Protein AF-A0A0D1KNA6-F1 (afdb_mon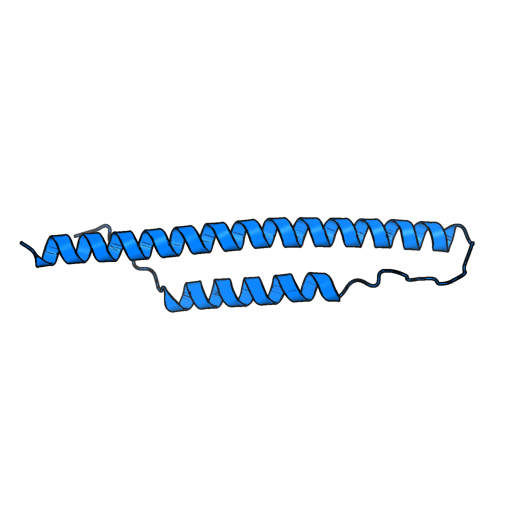omer)

Radius of gyration: 22.42 Å; Cα contacts (8 Å, |Δi|>4): 29; chains: 1; bounding box: 57×16×65 Å

InterPro domains:
  IPR046318 Protein of unknown function DUF5344 [PF17279] (3-88)

Nearest PDB structures (foldseek):
  8iyj-assembly1_T5  TM=5.783E-01  e=4.210E+00  Mus musculus

Foldseek 3Di:
DPDDPDDPLVVVVVVLVVLVVVLVVLLVPQDQQPDDPDPDVVNVVVNVVSVVVNVVSVVVSVVSVVVSVVVVVVSVVSVVVVVVVVVVVVVD

pLDDT: mean 77.2, std 11.53, range [41.0, 89.94]

Solvent-accessible surface area (backbone atoms only — not comparable to full-atom values): 5536 Å² total; per-residue (Å²): 143,88,82,79,85,87,72,64,59,72,61,49,54,52,52,50,51,53,50,55,57,53,45,58,52,62,72,72,71,62,77,89,74,91,64,86,93,54,86,50,71,67,49,51,51,50,50,53,49,46,52,51,50,50,54,48,50,52,52,50,39,52,53,51,51,52,51,50,53,53,50,53,50,51,53,50,54,51,52,54,49,50,53,53,51,50,55,60,61,75,76,108

Structure (mmCIF, N/CA/C/O backbone):
data_AF-A0A0D1KNA6-F1
#
_entry.id   AF-A0A0D1KNA6-F1
#
loop_
_atom_site.group_PDB
_atom_site.id
_atom_site.type_symbol
_atom_site.label_atom_id
_atom_site.label_alt_id
_atom_site.label_comp_id
_atom_site.label_asym_id
_atom_site.label_entity_id
_atom_site.label_seq_id
_atom_site.pdbx_PDB_ins_code
_atom_site.Cartn_x
_atom_site.Cartn_y
_atom_site.Cartn_z
_atom_site.occupancy
_atom_site.B_iso_or_equiv
_atom_site.auth_seq_id
_atom_site.auth_comp_id
_atom_site.auth_asym_id
_atom_site.auth_atom_id
_atom_site.pdbx_PDB_model_num
ATOM 1 N N . MET A 1 1 ? -33.778 4.600 20.160 1.00 41.00 1 MET A N 1
ATOM 2 C CA . MET A 1 1 ? -32.559 3.776 20.016 1.00 41.00 1 MET A CA 1
ATOM 3 C C . MET A 1 1 ? -32.375 3.503 18.527 1.00 41.00 1 MET A C 1
ATOM 5 O O . MET A 1 1 ? -32.962 2.554 18.036 1.00 41.00 1 MET A O 1
ATOM 9 N N . GLY A 1 2 ? -31.746 4.412 17.773 1.00 45.81 2 GLY A N 1
ATOM 10 C CA . GLY A 1 2 ? -31.871 4.408 16.302 1.00 45.81 2 GLY A CA 1
ATOM 11 C C . GLY A 1 2 ? -30.626 4.758 15.491 1.00 45.81 2 GLY A C 1
ATOM 12 O O . GLY A 1 2 ? -30.700 4.663 14.278 1.00 45.81 2 GLY A O 1
ATOM 13 N N . ASN A 1 3 ? -29.498 5.115 16.116 1.00 44.22 3 ASN A N 1
ATOM 14 C CA . ASN A 1 3 ? -28.297 5.568 15.401 1.00 44.22 3 ASN A CA 1
ATOM 15 C C . ASN A 1 3 ? -27.012 4.950 15.986 1.00 44.22 3 ASN A C 1
ATOM 17 O O . ASN A 1 3 ? -26.053 5.665 16.254 1.00 44.22 3 ASN A O 1
ATOM 21 N N . GLU A 1 4 ? -26.989 3.639 16.233 1.00 54.09 4 GLU A N 1
ATOM 22 C CA . GLU A 1 4 ? -25.718 2.946 16.486 1.00 54.09 4 GLU A CA 1
ATOM 23 C C . GLU A 1 4 ? -25.061 2.613 15.149 1.00 54.09 4 GLU A C 1
ATOM 25 O O . GLU A 1 4 ? -25.643 1.927 14.303 1.00 54.09 4 GLU A O 1
ATOM 30 N N . ILE A 1 5 ? -23.841 3.106 14.954 1.00 58.12 5 ILE A N 1
ATOM 31 C CA . ILE A 1 5 ? -23.001 2.702 13.833 1.00 58.12 5 ILE A CA 1
ATOM 32 C C . ILE A 1 5 ? -22.495 1.294 14.154 1.00 58.12 5 ILE A C 1
ATOM 34 O O . ILE A 1 5 ? -21.543 1.123 14.907 1.00 58.12 5 ILE A O 1
ATOM 38 N N . LYS A 1 6 ? -23.152 0.272 13.599 1.00 65.38 6 LYS A N 1
A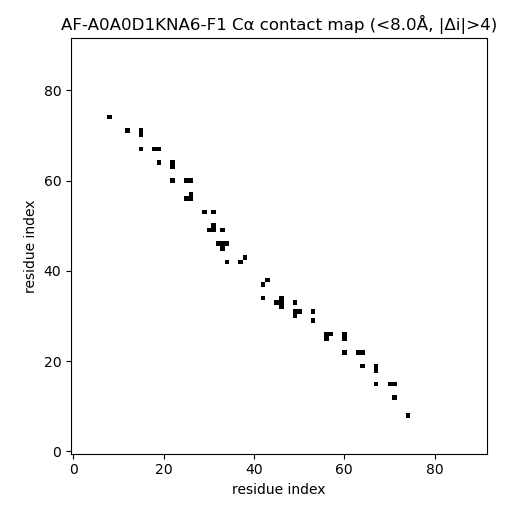TOM 39 C CA . LYS A 1 6 ? -22.673 -1.111 13.679 1.00 65.38 6 LYS A CA 1
ATOM 40 C C . LYS A 1 6 ? -21.511 -1.279 12.711 1.00 65.38 6 LYS A C 1
ATOM 42 O O . LYS A 1 6 ? -21.709 -1.239 11.499 1.00 65.38 6 LYS A O 1
ATOM 47 N N . PHE A 1 7 ? -20.312 -1.449 13.248 1.00 68.75 7 PHE A N 1
ATOM 48 C CA . PHE A 1 7 ? -19.098 -1.613 12.464 1.00 68.75 7 PHE A CA 1
ATOM 49 C C . PHE A 1 7 ? -18.404 -2.9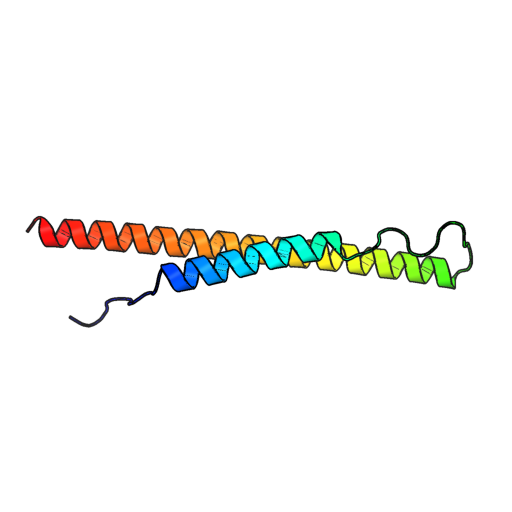20 12.841 1.00 68.75 7 PHE A C 1
ATOM 51 O O . PHE A 1 7 ? -18.144 -3.165 14.018 1.00 68.75 7 PHE A O 1
ATOM 58 N N . ASP A 1 8 ? -18.097 -3.756 11.849 1.00 77.62 8 ASP A N 1
ATOM 59 C CA . ASP A 1 8 ? -17.267 -4.946 12.046 1.00 77.62 8 ASP A CA 1
ATOM 60 C C . ASP A 1 8 ? -15.789 -4.523 12.035 1.00 77.62 8 ASP A C 1
ATOM 62 O O . ASP A 1 8 ? -15.138 -4.423 10.992 1.00 77.62 8 ASP A O 1
ATOM 66 N N . LEU A 1 9 ? -15.283 -4.188 13.225 1.00 73.31 9 LEU A N 1
ATOM 67 C CA . LEU A 1 9 ? -13.896 -3.768 13.435 1.00 73.31 9 LEU A CA 1
ATOM 68 C C . LEU A 1 9 ? -12.884 -4.803 12.905 1.00 73.31 9 LEU A C 1
ATOM 70 O O . LEU A 1 9 ? -12.005 -4.405 12.133 1.00 73.31 9 LEU A O 1
ATOM 74 N N . PRO A 1 10 ? -13.008 -6.109 13.228 1.00 78.25 10 PRO A N 1
ATOM 75 C CA . PRO A 1 10 ? -12.146 -7.144 12.660 1.00 78.25 10 PRO A CA 1
ATOM 76 C C . PRO A 1 10 ? -12.125 -7.176 11.129 1.00 78.25 10 PRO A C 1
ATOM 78 O O . PRO A 1 10 ? -11.057 -7.341 10.527 1.00 78.25 10 PRO A O 1
ATOM 81 N N . GLU A 1 11 ? -13.282 -7.038 10.476 1.00 83.06 11 GLU A N 1
ATOM 82 C CA . GLU A 1 11 ? -13.351 -7.063 9.014 1.00 83.06 11 GLU A CA 1
ATOM 83 C C . GLU A 1 11 ? -12.621 -5.864 8.395 1.00 83.06 11 GLU A C 1
ATOM 85 O O . GLU A 1 11 ? -11.865 -6.027 7.426 1.00 83.06 11 GLU A O 1
ATOM 90 N N . VAL A 1 12 ? -12.763 -4.675 8.985 1.00 83.56 12 VAL A N 1
ATOM 91 C CA . VAL A 1 12 ? -12.079 -3.483 8.477 1.00 83.56 12 VAL A CA 1
ATOM 92 C C . VAL A 1 12 ? -10.582 -3.499 8.762 1.00 83.56 12 VAL A C 1
ATOM 94 O O . VAL A 1 12 ? -9.803 -3.194 7.857 1.00 83.56 12 VAL A O 1
ATOM 97 N N . GLU A 1 13 ? -10.139 -3.928 9.942 1.00 8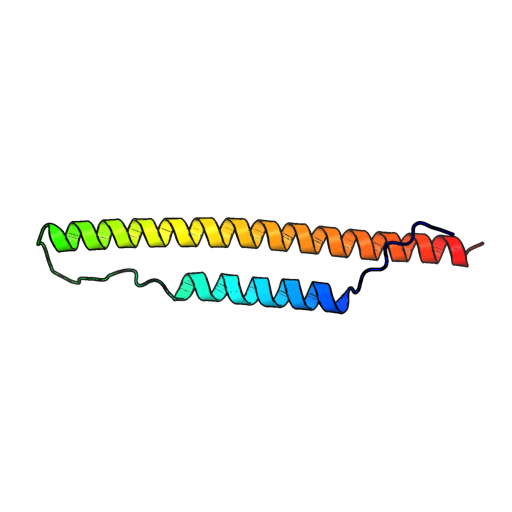2.00 13 GLU A N 1
ATOM 98 C CA . GLU A 1 13 ? -8.706 -4.104 10.225 1.00 82.00 13 GLU A CA 1
ATOM 99 C C . GLU A 1 13 ? -8.058 -5.100 9.251 1.00 82.00 13 GLU A C 1
ATOM 101 O O . GLU A 1 13 ? -6.956 -4.871 8.733 1.00 82.00 13 GLU A O 1
ATOM 106 N N . LYS A 1 14 ? -8.775 -6.177 8.912 1.00 86.88 14 LYS A N 1
ATOM 107 C CA . LYS A 1 14 ? -8.335 -7.154 7.910 1.00 86.88 14 LYS A CA 1
ATOM 108 C C . LYS A 1 14 ? -8.254 -6.541 6.511 1.00 86.88 14 LYS A C 1
ATOM 110 O O . LYS A 1 14 ? -7.296 -6.819 5.784 1.00 86.88 14 LYS A O 1
ATOM 115 N N . ALA A 1 15 ? -9.228 -5.722 6.115 1.00 86.50 15 ALA A N 1
ATOM 116 C CA . ALA A 1 15 ? -9.218 -5.029 4.826 1.00 86.50 15 ALA A CA 1
ATOM 117 C C . ALA A 1 15 ? -8.060 -4.020 4.727 1.00 86.50 15 ALA A C 1
ATOM 119 O O . ALA A 1 15 ? -7.328 -4.017 3.735 1.00 86.50 15 ALA A O 1
ATOM 120 N N . ILE A 1 16 ? -7.831 -3.237 5.782 1.00 85.75 16 ILE A N 1
ATOM 121 C CA . ILE A 1 16 ? -6.709 -2.296 5.902 1.00 85.75 16 ILE A CA 1
ATOM 122 C C . ILE A 1 16 ? -5.367 -3.034 5.806 1.00 85.75 16 ILE A C 1
ATOM 124 O O . ILE A 1 16 ? -4.481 -2.616 5.059 1.00 85.75 16 ILE A O 1
ATOM 128 N N . THR A 1 17 ? -5.225 -4.168 6.496 1.00 85.88 17 THR A N 1
ATOM 129 C CA . THR A 1 17 ? -3.999 -4.984 6.457 1.00 85.88 17 THR A CA 1
ATOM 130 C C . THR A 1 17 ? -3.722 -5.520 5.051 1.00 85.88 17 THR A C 1
ATOM 132 O O . THR A 1 17 ? -2.591 -5.455 4.569 1.00 85.88 17 THR A O 1
ATOM 135 N N . LYS A 1 18 ? -4.754 -5.993 4.338 1.00 87.62 18 LYS A N 1
ATOM 136 C CA . LYS A 1 18 ? -4.614 -6.406 2.930 1.00 87.62 18 LYS A CA 1
ATOM 137 C C . LYS A 1 18 ? -4.149 -5.253 2.037 1.00 87.62 18 LYS A C 1
ATOM 139 O O . LYS A 1 18 ? -3.303 -5.470 1.171 1.00 87.62 18 LYS A O 1
ATOM 144 N N . LEU A 1 19 ? -4.675 -4.046 2.252 1.00 84.12 19 LEU A N 1
ATOM 145 C CA . LEU A 1 19 ? -4.279 -2.854 1.499 1.00 84.12 19 LEU A CA 1
ATOM 146 C C . LEU A 1 19 ? -2.819 -2.459 1.767 1.00 84.12 19 LEU A C 1
ATOM 148 O O . LEU A 1 19 ? -2.107 -2.146 0.815 1.00 84.12 19 LEU A O 1
ATOM 152 N N . LYS A 1 20 ? -2.350 -2.544 3.021 1.00 83.38 20 LYS A N 1
ATOM 153 C CA . LYS A 1 20 ? -0.933 -2.329 3.376 1.00 83.38 20 LYS A CA 1
ATOM 154 C C . LYS A 1 20 ? -0.004 -3.315 2.673 1.00 83.38 20 LYS A C 1
ATOM 156 O O . LYS A 1 20 ? 0.987 -2.919 2.073 1.00 83.38 20 LYS A O 1
ATOM 161 N N . ASN A 1 21 ? -0.355 -4.597 2.682 1.00 84.62 21 ASN A N 1
ATOM 162 C CA . ASN A 1 21 ? 0.468 -5.609 2.022 1.00 84.62 21 ASN A CA 1
ATOM 163 C C . ASN A 1 21 ? 0.524 -5.381 0.500 1.00 84.62 21 ASN A C 1
ATOM 165 O O . ASN A 1 21 ? 1.568 -5.558 -0.123 1.00 84.62 21 ASN A O 1
ATOM 169 N N . ALA A 1 22 ? -0.581 -4.938 -0.111 1.00 79.88 22 ALA A N 1
ATOM 170 C CA . ALA A 1 22 ? -0.619 -4.627 -1.537 1.00 79.88 22 ALA A CA 1
ATOM 171 C C . ALA A 1 22 ? 0.263 -3.420 -1.911 1.00 79.88 22 ALA A C 1
ATOM 173 O O . ALA A 1 22 ? 0.893 -3.436 -2.971 1.00 79.88 22 ALA A O 1
ATOM 174 N N . THR A 1 23 ? 0.352 -2.385 -1.064 1.00 76.00 23 THR A N 1
ATOM 175 C CA . THR A 1 23 ? 1.204 -1.214 -1.342 1.00 76.00 23 THR A CA 1
ATOM 176 C C . THR A 1 23 ? 2.696 -1.522 -1.267 1.00 76.00 23 THR A C 1
ATOM 178 O O . THR A 1 23 ? 3.470 -0.915 -2.012 1.00 76.00 23 THR A O 1
ATOM 181 N N . GLU A 1 24 ? 3.116 -2.468 -0.426 1.00 76.50 24 GLU A N 1
ATOM 182 C CA . GLU A 1 24 ? 4.515 -2.913 -0.357 1.00 76.50 24 GLU A CA 1
ATOM 183 C C . GLU A 1 24 ? 4.954 -3.646 -1.632 1.00 76.50 24 GLU A C 1
ATOM 185 O O . GLU A 1 24 ? 6.039 -3.383 -2.154 1.00 76.50 24 GLU A O 1
ATOM 190 N N . VAL A 1 25 ? 4.082 -4.484 -2.201 1.00 71.94 25 VAL A N 1
ATOM 191 C CA . VAL A 1 25 ? 4.361 -5.238 -3.438 1.00 71.94 25 VAL A CA 1
ATOM 192 C C . VAL A 1 25 ? 4.563 -4.314 -4.645 1.00 71.94 25 VAL A C 1
ATOM 194 O O . VAL A 1 25 ? 5.434 -4.570 -5.481 1.00 71.94 25 VAL A O 1
ATOM 197 N N . ILE A 1 26 ? 3.822 -3.200 -4.721 1.00 69.56 26 ILE A N 1
ATOM 198 C CA . ILE A 1 26 ? 3.937 -2.226 -5.823 1.00 69.56 26 ILE A CA 1
ATOM 199 C C . ILE A 1 26 ? 5.369 -1.681 -5.938 1.00 69.56 26 ILE A C 1
ATOM 201 O O . ILE A 1 26 ? 5.875 -1.546 -7.052 1.00 69.56 26 ILE A O 1
ATOM 205 N N . LYS A 1 27 ? 6.055 -1.435 -4.812 1.00 63.91 27 LYS A N 1
ATOM 206 C CA . LYS A 1 27 ? 7.426 -0.892 -4.805 1.00 63.91 27 LYS A CA 1
ATOM 207 C C . LYS A 1 27 ? 8.480 -1.849 -5.370 1.00 63.91 27 LYS A C 1
ATOM 209 O O . LYS A 1 27 ? 9.475 -1.382 -5.907 1.00 63.91 27 LYS A O 1
ATOM 214 N N . VAL A 1 28 ? 8.287 -3.162 -5.236 1.00 61.47 28 VAL A N 1
ATOM 215 C CA . VAL A 1 28 ? 9.301 -4.177 -5.592 1.00 61.47 28 VAL A CA 1
ATOM 216 C C . VAL A 1 28 ? 9.219 -4.582 -7.070 1.00 61.47 28 VAL A C 1
ATOM 218 O O . VAL A 1 28 ? 10.186 -5.078 -7.639 1.00 61.47 28 VAL A O 1
ATOM 221 N N . SER A 1 29 ? 8.068 -4.366 -7.710 1.00 66.56 29 SER A N 1
ATOM 222 C CA . SER A 1 29 ? 7.756 -4.950 -9.022 1.00 66.56 29 SER A CA 1
ATOM 223 C C . SER A 1 29 ? 8.328 -4.221 -10.242 1.00 66.56 29 SER A C 1
ATOM 225 O O . SER A 1 29 ? 8.298 -4.787 -11.335 1.00 66.56 29 SER A O 1
ATOM 227 N N . ILE A 1 30 ? 8.832 -2.990 -10.099 1.00 65.25 30 ILE A N 1
ATOM 228 C CA . ILE A 1 30 ? 9.250 -2.195 -11.259 1.00 65.25 30 ILE A CA 1
ATOM 229 C C . ILE A 1 30 ? 10.778 -2.227 -11.407 1.00 65.25 30 ILE A C 1
ATOM 231 O O . ILE A 1 30 ? 11.491 -1.733 -10.531 1.00 65.25 30 ILE A O 1
ATOM 235 N N . PRO A 1 31 ? 11.306 -2.779 -12.515 1.00 67.81 31 PRO A N 1
ATOM 236 C CA . PRO A 1 31 ? 12.738 -2.774 -12.785 1.00 67.81 31 PRO A CA 1
ATOM 237 C C . PRO A 1 31 ? 13.244 -1.339 -12.920 1.00 67.81 31 PRO A C 1
ATOM 239 O O . PRO A 1 31 ? 12.608 -0.514 -13.572 1.00 67.81 31 PRO A O 1
ATOM 242 N N . TH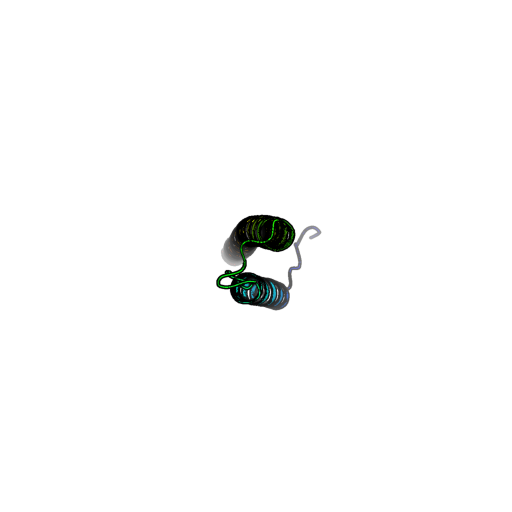R A 1 32 ? 14.404 -1.018 -12.360 1.00 65.31 32 THR A N 1
ATOM 243 C CA . THR A 1 32 ? 15.006 0.320 -12.483 1.00 65.31 32 THR A CA 1
ATOM 244 C C . THR A 1 32 ? 15.778 0.501 -13.790 1.00 65.31 32 THR A C 1
ATOM 246 O O . THR A 1 32 ? 15.717 1.583 -14.371 1.00 65.31 32 THR A O 1
ATOM 249 N N . ASN A 1 33 ? 16.390 -0.563 -14.322 1.00 65.19 33 ASN A N 1
ATOM 250 C CA . ASN A 1 33 ? 17.154 -0.535 -15.571 1.00 65.19 33 ASN A CA 1
ATOM 251 C C . ASN A 1 33 ? 16.666 -1.631 -16.527 1.00 65.19 33 ASN A C 1
ATOM 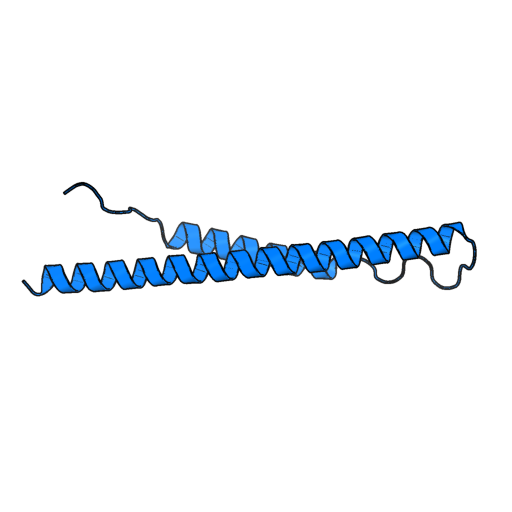253 O O . ASN A 1 33 ? 16.821 -2.816 -16.249 1.00 65.19 33 ASN A O 1
ATOM 257 N N . LEU A 1 34 ? 16.071 -1.234 -17.658 1.00 65.19 34 LEU A N 1
ATOM 258 C CA . LEU A 1 34 ? 15.584 -2.171 -18.681 1.00 65.19 34 LEU A CA 1
ATOM 259 C C . LEU A 1 34 ? 16.621 -2.457 -19.772 1.00 65.19 34 LEU A C 1
ATOM 261 O O . LEU A 1 34 ? 16.520 -3.465 -20.465 1.00 65.19 34 LEU A O 1
ATOM 265 N N . THR A 1 35 ? 17.604 -1.574 -19.957 1.00 65.94 35 THR A N 1
ATOM 266 C CA . THR A 1 35 ? 18.624 -1.732 -20.996 1.00 65.94 35 THR A CA 1
ATOM 267 C C . THR A 1 35 ? 19.974 -1.246 -20.488 1.00 65.94 35 THR A C 1
ATOM 269 O O . THR A 1 35 ? 20.305 -0.064 -20.608 1.00 65.94 35 THR A O 1
ATOM 272 N N . ASP A 1 36 ? 20.771 -2.152 -19.943 1.00 61.00 36 ASP A N 1
ATOM 273 C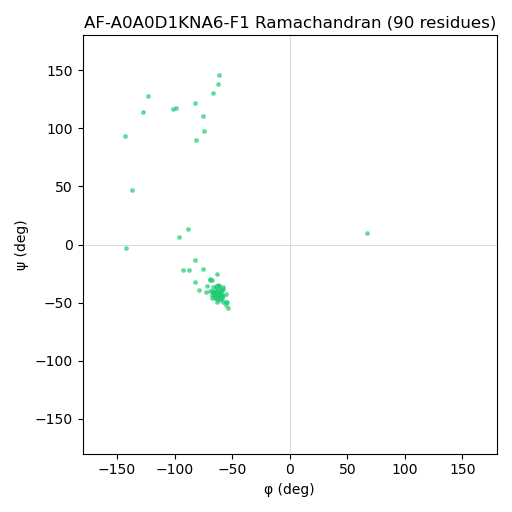 CA . ASP A 1 36 ? 22.172 -1.860 -19.672 1.00 61.00 36 ASP A CA 1
ATOM 274 C C . ASP A 1 36 ? 22.919 -1.670 -21.011 1.00 61.00 36 ASP A C 1
ATOM 276 O O . ASP A 1 36 ? 22.800 -2.478 -21.931 1.00 61.00 36 ASP A O 1
ATOM 280 N N . HIS A 1 37 ? 23.673 -0.571 -21.133 1.00 58.94 37 HIS A N 1
ATOM 281 C CA . HIS A 1 37 ? 24.624 -0.274 -22.223 1.00 58.94 37 HIS A CA 1
ATOM 282 C C . HIS A 1 37 ? 24.076 -0.022 -23.651 1.00 58.94 37 HIS A C 1
ATOM 284 O O . HIS A 1 37 ? 24.873 0.093 -24.583 1.00 58.94 37 HIS A O 1
ATOM 290 N N . ASN A 1 38 ? 22.761 0.131 -23.870 1.00 64.69 38 ASN A N 1
ATOM 291 C CA . ASN A 1 38 ? 22.215 0.431 -25.207 1.00 64.69 38 ASN A CA 1
ATOM 292 C C . ASN A 1 38 ? 21.903 1.930 -25.406 1.00 64.69 38 ASN A C 1
ATOM 294 O O . ASN A 1 38 ? 21.017 2.479 -24.750 1.00 64.69 38 ASN A O 1
ATOM 298 N N . ASN A 1 39 ? 22.598 2.566 -26.358 1.00 66.56 39 ASN A N 1
ATOM 299 C CA . ASN A 1 39 ? 22.510 4.002 -26.664 1.00 66.56 39 ASN A CA 1
ATOM 300 C C . ASN A 1 39 ? 21.559 4.367 -27.820 1.00 66.56 39 ASN A C 1
ATOM 302 O O . ASN A 1 39 ? 21.521 5.535 -28.222 1.00 66.56 39 ASN A O 1
ATOM 306 N N . LEU A 1 40 ? 20.794 3.410 -28.358 1.00 79.88 40 LEU A N 1
ATOM 307 C CA . LEU A 1 40 ? 19.777 3.696 -29.371 1.00 79.88 40 LEU A CA 1
ATOM 308 C C . LEU A 1 40 ? 18.704 4.644 -28.808 1.00 79.88 40 LEU A C 1
ATOM 310 O O . LEU A 1 40 ? 18.309 4.575 -27.646 1.00 79.88 40 LEU A O 1
ATOM 314 N N . ASP A 1 41 ? 18.157 5.530 -29.636 1.00 77.31 41 ASP A N 1
ATOM 315 C CA . ASP A 1 41 ? 17.140 6.480 -29.160 1.00 77.31 41 ASP A CA 1
ATOM 316 C C . ASP A 1 41 ? 15.855 5.795 -28.668 1.00 77.31 41 ASP A C 1
ATOM 318 O O . ASP A 1 41 ? 15.152 6.321 -27.801 1.00 77.31 41 ASP A O 1
ATOM 322 N N . VAL A 1 42 ? 15.565 4.591 -29.165 1.00 79.88 42 VAL A N 1
ATOM 323 C CA . VAL A 1 42 ? 14.445 3.768 -28.691 1.00 79.88 42 VAL A CA 1
ATOM 324 C C . VAL A 1 42 ? 14.676 3.296 -27.253 1.00 79.88 42 VAL A C 1
ATOM 326 O O . VAL A 1 42 ? 13.756 3.371 -26.439 1.00 79.88 42 VAL A O 1
ATOM 329 N N . THR A 1 43 ? 15.895 2.884 -26.893 1.00 78.88 43 THR A N 1
ATOM 330 C CA . THR A 1 43 ? 16.206 2.426 -25.529 1.00 78.88 43 THR A CA 1
ATOM 331 C C . THR A 1 43 ? 16.229 3.585 -24.538 1.00 78.88 43 THR A C 1
ATOM 333 O O . THR A 1 43 ? 15.702 3.455 -23.434 1.00 78.88 43 THR A O 1
ATOM 336 N N . LYS A 1 44 ? 16.691 4.774 -24.951 1.00 79.44 44 LYS A N 1
ATOM 337 C CA . LYS A 1 44 ? 16.551 6.003 -24.144 1.00 79.44 44 LYS A CA 1
ATOM 338 C C . LYS A 1 44 ? 15.087 6.338 -23.852 1.00 79.44 44 LYS A C 1
ATOM 340 O O . LYS A 1 44 ? 14.746 6.650 -22.711 1.00 79.44 44 LYS A O 1
ATOM 345 N N . LYS A 1 45 ? 14.208 6.256 -24.860 1.00 83.06 45 LYS A N 1
ATOM 346 C CA . LYS A 1 45 ? 12.761 6.481 -24.685 1.00 83.06 45 LYS A CA 1
ATOM 347 C C . LYS A 1 45 ? 12.132 5.436 -23.765 1.00 83.06 45 LYS A C 1
ATOM 349 O O . LYS A 1 45 ? 11.316 5.804 -22.922 1.00 83.06 45 LYS A O 1
ATOM 354 N N . LEU A 1 46 ? 12.539 4.173 -23.884 1.00 82.06 46 LEU A N 1
ATOM 355 C CA . LEU A 1 46 ? 12.066 3.092 -23.022 1.00 82.06 46 LEU A CA 1
ATOM 356 C C . LEU A 1 46 ? 12.481 3.311 -21.559 1.00 82.06 46 LEU A C 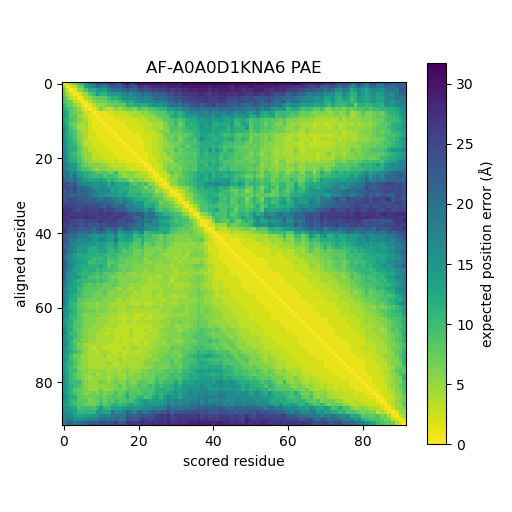1
ATOM 358 O O . LEU A 1 46 ? 11.634 3.238 -20.673 1.00 82.06 46 LEU A O 1
ATOM 362 N N . ASN A 1 47 ? 13.735 3.693 -21.305 1.00 81.38 47 ASN A N 1
ATOM 363 C CA . ASN A 1 47 ? 14.203 4.039 -19.958 1.00 81.38 47 ASN A CA 1
ATOM 364 C C . ASN A 1 47 ? 13.486 5.276 -19.398 1.00 81.38 47 ASN A C 1
ATOM 366 O O . ASN A 1 47 ? 13.100 5.303 -18.230 1.00 81.38 47 ASN A O 1
ATOM 370 N N . ALA A 1 48 ? 13.248 6.298 -20.226 1.00 83.31 48 ALA A N 1
ATOM 371 C CA . ALA A 1 48 ? 12.490 7.477 -19.814 1.00 83.31 48 ALA A CA 1
ATOM 372 C C . ALA A 1 48 ? 11.032 7.138 -19.460 1.00 83.31 48 ALA A C 1
ATOM 374 O O . ALA A 1 48 ? 10.496 7.676 -18.488 1.00 83.31 48 ALA A O 1
ATOM 375 N N . LEU A 1 49 ? 10.391 6.247 -20.222 1.00 85.06 49 LEU A N 1
ATOM 376 C CA . LEU A 1 49 ? 9.049 5.749 -19.928 1.00 85.06 49 LEU A CA 1
ATOM 377 C C . LEU A 1 49 ? 9.035 4.943 -18.626 1.00 85.06 49 LEU A C 1
ATOM 379 O O . LEU A 1 49 ? 8.201 5.205 -17.762 1.00 85.06 49 LEU A O 1
ATOM 383 N N . ASN A 1 50 ? 9.994 4.038 -18.451 1.00 83.50 50 ASN A N 1
ATOM 384 C CA . ASN A 1 50 ? 10.145 3.246 -17.237 1.00 83.50 50 ASN A CA 1
ATOM 385 C C . ASN A 1 50 ? 10.315 4.129 -15.991 1.00 83.50 50 ASN A C 1
ATOM 387 O O . ASN A 1 50 ? 9.612 3.966 -14.999 1.00 83.50 50 ASN A O 1
ATOM 391 N N . ASN A 1 51 ? 11.152 5.166 -16.077 1.00 83.75 51 ASN A N 1
ATOM 392 C CA . ASN A 1 51 ? 11.316 6.149 -15.005 1.00 83.75 51 ASN A CA 1
ATOM 393 C C . ASN A 1 51 ? 10.024 6.918 -14.690 1.00 83.75 51 ASN A C 1
ATOM 395 O O . ASN A 1 51 ? 9.765 7.248 -13.532 1.00 83.75 51 ASN A O 1
ATOM 399 N N . LYS A 1 52 ? 9.200 7.220 -15.700 1.00 87.69 52 LYS A N 1
ATOM 400 C CA . LYS A 1 52 ? 7.885 7.844 -15.479 1.00 87.69 52 LYS A CA 1
ATOM 401 C C . LYS A 1 52 ? 6.913 6.882 -14.797 1.00 87.69 52 LYS A C 1
ATOM 403 O O . LYS A 1 52 ? 6.192 7.319 -13.904 1.00 87.69 52 LYS A O 1
ATOM 408 N N . LEU A 1 53 ? 6.915 5.605 -15.180 1.00 84.56 53 LEU A N 1
ATOM 409 C CA . LEU A 1 53 ? 6.094 4.567 -14.550 1.00 84.56 53 LEU A CA 1
ATOM 410 C C . LEU A 1 53 ? 6.502 4.340 -13.091 1.00 84.56 53 LEU A C 1
ATOM 412 O O . LEU A 1 53 ? 5.631 4.338 -12.227 1.00 84.56 53 LEU A O 1
ATOM 416 N N . ASN A 1 54 ? 7.806 4.282 -12.806 1.00 83.62 54 ASN A N 1
ATOM 417 C CA . ASN A 1 54 ? 8.349 4.238 -11.445 1.00 83.62 54 ASN A CA 1
ATOM 418 C C . ASN A 1 54 ? 7.825 5.394 -10.587 1.00 83.62 54 ASN A C 1
ATOM 420 O O . ASN A 1 54 ? 7.191 5.179 -9.557 1.00 83.62 54 ASN A O 1
ATOM 424 N N . LYS A 1 55 ? 7.989 6.634 -11.064 1.00 85.62 55 LYS A N 1
ATOM 425 C CA . LYS A 1 55 ? 7.507 7.827 -10.350 1.00 85.62 55 LYS A CA 1
ATOM 426 C C . LYS A 1 55 ? 5.990 7.830 -10.153 1.00 85.62 55 LYS A C 1
ATOM 428 O O . LYS A 1 55 ? 5.503 8.336 -9.142 1.00 85.62 55 LYS A O 1
ATOM 433 N N . LEU A 1 56 ? 5.229 7.323 -11.123 1.00 86.81 56 LEU A N 1
ATOM 434 C CA . LEU A 1 56 ? 3.775 7.218 -11.010 1.00 86.81 56 LEU A CA 1
ATOM 435 C C . LEU A 1 56 ? 3.381 6.195 -9.940 1.00 86.81 56 LEU A C 1
ATOM 437 O O . LEU A 1 56 ? 2.543 6.502 -9.092 1.00 86.81 56 LEU A O 1
ATOM 441 N N . ALA A 1 57 ? 4.007 5.020 -9.950 1.00 83.50 57 ALA A N 1
ATOM 442 C CA . ALA A 1 57 ? 3.765 3.969 -8.971 1.00 83.50 57 ALA A CA 1
ATOM 443 C C . ALA A 1 57 ? 4.145 4.410 -7.552 1.00 83.50 57 ALA A C 1
ATOM 445 O O . ALA A 1 57 ? 3.367 4.201 -6.623 1.00 83.50 57 ALA A O 1
ATOM 446 N N . GLU A 1 58 ? 5.276 5.100 -7.381 1.00 83.94 58 GLU A N 1
ATOM 447 C CA . GLU A 1 58 ? 5.684 5.685 -6.098 1.00 83.94 58 GLU A CA 1
ATOM 448 C C . GLU A 1 58 ? 4.653 6.688 -5.568 1.00 83.94 58 GLU A C 1
ATOM 450 O O . GLU A 1 58 ? 4.254 6.618 -4.402 1.00 83.94 58 GLU A O 1
ATOM 455 N N . LYS A 1 59 ? 4.178 7.603 -6.425 1.00 87.94 59 LYS A N 1
ATOM 456 C CA . LYS A 1 59 ? 3.139 8.576 -6.054 1.00 87.94 59 LYS A CA 1
ATOM 457 C C . LYS A 1 59 ? 1.829 7.892 -5.681 1.00 87.94 59 LYS A C 1
ATOM 459 O O . LYS A 1 59 ? 1.210 8.270 -4.687 1.00 87.94 59 LYS A O 1
ATOM 464 N N . TYR A 1 60 ? 1.419 6.892 -6.456 1.00 85.94 60 TYR A N 1
ATOM 465 C CA . TYR A 1 60 ? 0.205 6.131 -6.186 1.00 85.94 60 TYR A CA 1
ATOM 466 C C . TYR A 1 60 ? 0.304 5.381 -4.853 1.00 85.94 60 TYR A C 1
ATOM 468 O O . TYR A 1 60 ? -0.567 5.539 -3.999 1.00 85.94 60 TYR A O 1
ATOM 476 N N . ALA A 1 61 ? 1.402 4.657 -4.622 1.00 85.00 61 ALA A N 1
ATOM 477 C CA . ALA A 1 61 ? 1.652 3.949 -3.369 1.00 85.00 61 ALA A CA 1
ATOM 478 C C . ALA A 1 61 ? 1.691 4.909 -2.168 1.00 85.00 61 ALA A C 1
ATOM 480 O O . ALA A 1 61 ? 1.128 4.609 -1.117 1.00 85.00 61 ALA A O 1
ATOM 481 N N . SER A 1 62 ? 2.305 6.087 -2.317 1.00 86.44 62 SER A N 1
ATOM 482 C CA . SER A 1 62 ? 2.322 7.120 -1.274 1.00 86.44 62 SER A CA 1
ATOM 483 C C . SER A 1 62 ? 0.918 7.642 -0.946 1.00 86.44 62 SER A C 1
ATOM 485 O O . SER A 1 62 ? 0.549 7.707 0.228 1.00 86.44 62 SER A O 1
ATOM 487 N N . SER A 1 63 ? 0.111 7.957 -1.964 1.00 88.25 63 SER A N 1
ATOM 488 C CA . SER A 1 63 ? -1.270 8.412 -1.771 1.00 88.25 63 SER A CA 1
ATOM 489 C C . SER A 1 63 ? -2.143 7.338 -1.123 1.00 88.25 63 SER A C 1
ATOM 491 O O . SER A 1 63 ? -2.902 7.641 -0.203 1.00 88.25 63 SER A O 1
ATOM 493 N N . LEU A 1 64 ? -2.010 6.085 -1.561 1.00 86.44 64 LEU A N 1
ATOM 494 C CA . LEU A 1 64 ? -2.749 4.962 -0.992 1.00 86.44 64 LEU A CA 1
ATOM 495 C C . LEU A 1 64 ? -2.349 4.718 0.471 1.00 86.44 64 LEU A C 1
ATOM 497 O O . LEU A 1 64 ? -3.220 4.603 1.325 1.00 86.44 64 LEU A O 1
ATOM 501 N N . ASN A 1 65 ? -1.055 4.756 0.801 1.00 86.75 65 ASN A N 1
ATOM 502 C CA . ASN A 1 65 ? -0.591 4.661 2.191 1.00 86.75 65 ASN A CA 1
ATOM 503 C C . ASN A 1 65 ? -1.123 5.799 3.073 1.00 86.75 65 ASN A C 1
ATOM 505 O O . ASN A 1 65 ? -1.485 5.562 4.226 1.00 86.75 65 ASN A O 1
ATOM 509 N N . LYS A 1 66 ? -1.215 7.024 2.541 1.00 89.69 66 LYS A N 1
ATOM 510 C CA . LYS A 1 66 ? -1.829 8.147 3.262 1.00 89.69 66 LYS A CA 1
ATOM 511 C C . LYS A 1 66 ? -3.301 7.869 3.570 1.00 89.69 66 LYS A C 1
ATOM 513 O O . LYS A 1 66 ? -3.722 8.078 4.703 1.00 89.69 66 LYS A O 1
ATOM 518 N N . GLN A 1 67 ? -4.059 7.382 2.590 1.00 87.25 67 GLN A N 1
ATOM 519 C CA . GLN A 1 67 ? -5.472 7.041 2.774 1.00 87.25 67 GLN A CA 1
ATOM 520 C C . GLN A 1 67 ? -5.652 5.910 3.789 1.00 87.25 67 GLN A C 1
ATOM 522 O O . GLN A 1 67 ? -6.455 6.051 4.701 1.00 87.25 67 GLN A O 1
ATOM 527 N N . ILE A 1 68 ? -4.848 4.845 3.696 1.00 87.19 68 ILE A N 1
ATOM 528 C CA . ILE A 1 68 ? -4.836 3.742 4.668 1.00 87.19 68 ILE A CA 1
ATOM 529 C C . ILE A 1 68 ? -4.611 4.282 6.085 1.00 87.19 68 ILE A C 1
ATOM 531 O O . ILE A 1 68 ? -5.374 3.963 6.991 1.00 87.19 68 ILE A O 1
ATOM 535 N N . SER A 1 69 ? -3.601 5.136 6.274 1.00 87.31 69 SER A N 1
ATOM 536 C CA . SER A 1 69 ? -3.288 5.724 7.581 1.00 87.31 69 SER A CA 1
ATOM 537 C C . SER A 1 69 ? -4.433 6.584 8.132 1.00 87.31 69 SER A C 1
ATOM 539 O O . SER A 1 69 ? -4.748 6.507 9.318 1.00 87.31 69 SER A O 1
ATOM 541 N N . GLN A 1 70 ? -5.093 7.366 7.273 1.00 89.94 70 GLN A N 1
ATOM 542 C CA . GLN A 1 70 ? -6.269 8.154 7.652 1.00 89.94 70 GLN A CA 1
ATOM 543 C C . GLN A 1 70 ? -7.457 7.262 8.034 1.00 89.94 70 GLN A C 1
ATOM 545 O O . GLN A 1 70 ? -8.130 7.534 9.026 1.00 89.94 70 GLN A O 1
ATOM 550 N N . THR A 1 71 ? -7.704 6.184 7.286 1.00 88.06 71 THR A N 1
ATOM 551 C CA . THR A 1 71 ? -8.761 5.217 7.606 1.00 88.06 71 THR A CA 1
ATOM 552 C C . THR A 1 71 ? -8.482 4.506 8.930 1.00 88.06 71 THR A C 1
ATOM 554 O O . THR A 1 71 ? -9.391 4.384 9.742 1.00 88.06 71 THR A O 1
ATOM 557 N N . GLU A 1 72 ? -7.237 4.105 9.201 1.00 87.81 72 GLU A N 1
ATOM 558 C CA . GLU A 1 72 ? -6.848 3.523 10.495 1.00 87.81 72 GLU A CA 1
ATOM 559 C C . GLU A 1 72 ? -7.112 4.469 11.665 1.00 87.81 72 GLU A C 1
ATOM 561 O O . GLU A 1 72 ? -7.628 4.043 12.697 1.00 87.81 72 GLU A O 1
ATOM 566 N N . GLN A 1 73 ? -6.781 5.753 11.511 1.00 88.12 73 GLN A N 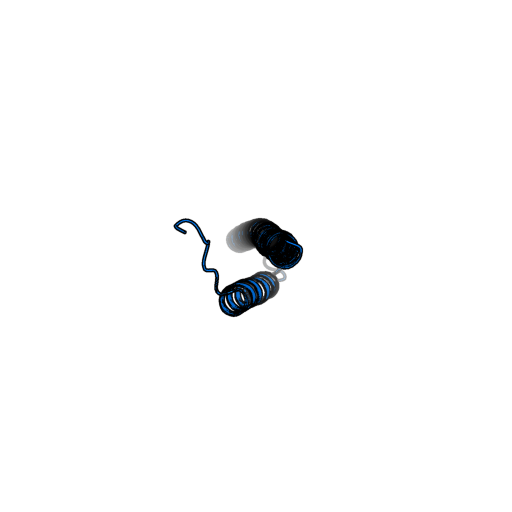1
ATOM 567 C CA . GLN A 1 73 ? -7.060 6.756 12.539 1.00 88.12 73 GLN A CA 1
ATOM 568 C C . GLN A 1 73 ? -8.560 6.913 12.782 1.00 88.12 73 GLN A C 1
ATOM 570 O O . GLN A 1 73 ? -8.981 6.928 13.933 1.00 88.12 73 GLN A O 1
ATOM 575 N N . LEU A 1 74 ? -9.368 6.970 11.719 1.00 87.88 74 LEU A N 1
ATOM 576 C CA . LEU A 1 74 ? -10.824 7.057 11.844 1.00 87.88 74 LEU A CA 1
ATOM 577 C C . LEU A 1 74 ? -11.409 5.843 12.572 1.00 87.88 74 LEU A C 1
ATOM 579 O O . LEU A 1 74 ? -12.219 6.019 13.477 1.00 87.88 74 LEU A O 1
ATOM 583 N N . VAL A 1 75 ? -10.966 4.630 12.225 1.00 87.12 75 VAL A N 1
ATOM 584 C CA . VAL A 1 75 ? -11.405 3.396 12.896 1.00 87.12 75 VAL A CA 1
ATOM 585 C C . VAL A 1 75 ? -11.057 3.428 14.386 1.00 87.12 75 VAL A C 1
ATOM 587 O O . VAL A 1 75 ? -11.918 3.137 15.213 1.00 87.12 75 VAL A O 1
ATOM 590 N N . ARG A 1 76 ? -9.842 3.863 14.747 1.00 85.88 76 ARG A N 1
ATOM 591 C CA . ARG A 1 76 ? -9.437 4.021 16.155 1.00 85.88 76 ARG A CA 1
ATOM 592 C C . ARG A 1 76 ? -10.265 5.069 16.889 1.00 85.88 76 ARG A C 1
ATOM 594 O O . ARG A 1 76 ? -10.736 4.807 17.986 1.00 85.88 76 ARG A O 1
ATOM 601 N N . SER A 1 77 ? -10.505 6.228 16.279 1.00 86.38 77 SER A N 1
ATOM 602 C CA . SER A 1 77 ? -11.351 7.261 16.885 1.00 86.38 77 SER A CA 1
ATOM 603 C C . SER A 1 77 ? -12.788 6.777 17.093 1.00 86.38 77 SER A C 1
ATOM 605 O O . SER A 1 77 ? -13.419 7.138 18.086 1.00 86.38 77 SER A O 1
ATOM 607 N N . MET A 1 78 ? -13.310 5.940 16.192 1.00 83.31 78 MET A N 1
ATOM 608 C CA . MET A 1 78 ? -14.619 5.306 16.364 1.00 83.31 78 MET A CA 1
ATOM 609 C C . MET A 1 78 ? -14.615 4.295 17.519 1.00 83.31 78 MET A C 1
ATOM 611 O O . MET A 1 78 ? -15.538 4.333 18.326 1.00 83.31 78 MET A O 1
ATOM 615 N N . GLN A 1 79 ? -13.573 3.461 17.643 1.00 83.38 79 GLN A N 1
ATOM 616 C CA . GLN A 1 79 ? -13.389 2.550 18.787 1.00 83.38 79 GLN A CA 1
ATOM 617 C C . GLN A 1 79 ? -13.342 3.316 20.116 1.00 83.38 79 GLN A C 1
ATOM 619 O O . GLN A 1 79 ? -14.070 2.992 21.049 1.00 83.38 79 GLN A O 1
ATOM 624 N N . GLU A 1 80 ? -12.530 4.371 20.192 1.00 84.25 80 GLU A N 1
ATOM 625 C CA . GLU A 1 80 ? -12.411 5.212 21.387 1.00 84.25 80 GLU A CA 1
ATOM 626 C C . GLU A 1 80 ? -13.745 5.881 21.744 1.00 84.25 80 GLU A C 1
ATOM 628 O O . GLU A 1 80 ? -14.132 5.926 22.913 1.00 84.25 80 GLU A O 1
ATOM 633 N N . THR A 1 81 ? -14.476 6.373 20.739 1.00 84.94 81 THR A N 1
ATOM 634 C CA . THR A 1 81 ? -15.796 6.987 20.942 1.00 84.94 81 THR A CA 1
ATOM 635 C C . THR A 1 81 ? -16.804 5.971 21.481 1.00 84.94 81 THR A C 1
ATOM 637 O O . THR A 1 81 ? -17.541 6.287 22.416 1.00 84.94 81 THR A O 1
ATOM 640 N N . ASP A 1 82 ? -16.819 4.753 20.934 1.00 79.62 82 ASP A N 1
ATOM 641 C CA . ASP A 1 82 ? -17.700 3.668 21.379 1.00 79.62 82 ASP A CA 1
ATOM 642 C C . ASP A 1 82 ? -17.390 3.227 22.819 1.00 79.62 82 ASP A C 1
ATOM 644 O O . ASP A 1 82 ? -18.295 3.088 23.649 1.00 79.62 82 ASP A O 1
ATOM 648 N N . GLU A 1 83 ? -16.105 3.117 23.173 1.00 81.25 83 GLU A N 1
ATOM 649 C CA . GLU A 1 83 ? -15.684 2.831 24.546 1.00 81.25 83 GLU A CA 1
ATOM 650 C C . GLU A 1 83 ? -16.120 3.919 25.536 1.00 81.25 83 GLU A C 1
ATOM 652 O O . GLU A 1 83 ? -16.574 3.609 26.643 1.00 81.25 83 GLU A O 1
ATOM 657 N N . VAL A 1 84 ? -15.955 5.195 25.172 1.00 83.06 84 VAL A N 1
ATOM 658 C CA . VAL A 1 84 ? -16.341 6.333 26.021 1.00 83.06 84 VAL A CA 1
ATOM 659 C C . VAL A 1 84 ? -17.855 6.366 26.221 1.00 83.06 84 VAL A C 1
ATOM 661 O O . VAL A 1 84 ? -18.318 6.525 27.355 1.00 83.06 84 VAL A O 1
ATOM 664 N N . LEU A 1 85 ? -18.629 6.175 25.149 1.00 80.12 85 LEU A N 1
ATOM 665 C CA . LEU A 1 85 ? -20.089 6.112 25.216 1.00 80.12 85 LEU A CA 1
ATOM 666 C C . LEU A 1 85 ? -20.552 4.948 26.091 1.00 80.12 85 LEU A C 1
ATOM 668 O O . LEU A 1 85 ? -21.350 5.169 27.005 1.00 80.12 85 LEU A O 1
ATOM 672 N N . SER A 1 86 ? -19.994 3.755 25.880 1.00 75.56 86 SER A N 1
ATOM 673 C CA . SER A 1 86 ? -20.284 2.569 26.688 1.00 75.56 86 SER A CA 1
ATOM 674 C C . SER A 1 86 ? -20.031 2.837 28.171 1.00 75.56 86 SER A C 1
ATOM 676 O O . SER A 1 86 ? -20.947 2.700 28.977 1.00 75.56 86 SER A O 1
ATOM 678 N N . LYS A 1 87 ? -18.841 3.339 28.535 1.00 76.44 87 LYS A N 1
ATOM 679 C CA . LYS A 1 87 ? -18.499 3.692 29.927 1.00 76.44 87 LYS A CA 1
ATOM 680 C C . LYS A 1 87 ? -19.462 4.726 30.525 1.00 76.44 87 LYS A C 1
ATOM 682 O O . LYS A 1 87 ? -19.789 4.628 31.704 1.00 76.44 87 LYS A O 1
ATOM 687 N N . SER A 1 88 ? -19.935 5.696 29.737 1.00 74.00 88 SER A N 1
ATOM 688 C CA . SER A 1 88 ? -20.892 6.715 30.202 1.00 74.00 88 SER A CA 1
ATOM 689 C C . SER A 1 88 ? -22.294 6.160 30.484 1.00 74.00 88 SER A C 1
ATOM 691 O O . SER A 1 88 ? -22.989 6.675 31.359 1.00 74.00 88 SER A O 1
ATOM 693 N N . ILE A 1 89 ? -22.699 5.108 29.766 1.00 71.06 89 ILE A N 1
ATOM 694 C CA . ILE A 1 89 ? -23.991 4.436 29.941 1.00 71.06 89 ILE A CA 1
ATOM 695 C C . ILE A 1 89 ? -23.943 3.506 31.159 1.00 71.06 89 ILE A C 1
ATOM 697 O O . ILE A 1 89 ? -24.908 3.466 31.914 1.00 71.06 89 ILE A O 1
ATOM 701 N N . THR A 1 90 ? -22.828 2.803 31.388 1.00 60.75 90 THR A N 1
ATOM 702 C CA . THR A 1 90 ? -22.676 1.872 32.523 1.00 60.75 90 THR A CA 1
ATOM 703 C C . THR A 1 90 ? -22.460 2.566 33.873 1.00 60.75 90 THR A C 1
ATOM 705 O O . THR A 1 90 ? -22.693 1.950 34.907 1.00 60.75 90 THR A O 1
ATOM 708 N N . ASN A 1 91 ? -22.011 3.828 33.886 1.00 54.25 91 ASN A N 1
ATOM 709 C CA . ASN A 1 91 ? -21.803 4.627 35.107 1.00 54.25 91 ASN A CA 1
ATOM 710 C C . ASN A 1 91 ? -23.052 5.411 35.569 1.00 54.25 91 ASN A C 1
ATOM 712 O O . ASN A 1 91 ? -22.929 6.317 36.398 1.00 54.25 91 ASN A O 1
ATOM 716 N N . LYS A 1 92 ? -24.232 5.106 35.024 1.00 46.44 92 LYS A N 1
ATOM 717 C CA . LYS A 1 92 ? -25.509 5.755 35.339 1.00 46.44 92 LYS A CA 1
ATOM 718 C C . LYS A 1 92 ? -26.462 4.772 36.007 1.00 46.44 92 LYS A C 1
ATOM 720 O O . LYS A 1 92 ? -27.201 5.226 36.906 1.00 46.44 92 LYS A O 1
#

Sequence (92 aa):
MGNEIKFDLPEVEKAITKLKNATEVIKVSIPTNLTDHNNLDVTKKLNALNNKLNKLAEKYASSLNKQISQTEQLVRSMQETDEVLSKSITNK

Mean predicted aligned error: 9.97 Å

Organism: Bacillus subtilis (NCBI:txid1423)

Secondary structure (DSSP, 8-state):
--------HHHHHHHHHHHHHHHHHHHHSS-S-S-TT--SHHHHHHHHHHHHHHHHHHHHHHHHHHHHHHHHHHHHHHHHHHHHHHHHHHT-